Protein AF-A0AAW1LSF3-F1 (afdb_monomer_lite)

pLDDT: mean 71.37, std 15.5, range [32.81, 89.06]

Foldseek 3Di:
DDDDDDDDDDDPPDPDPPPDDDDDPVNQVVLLVCLLPDAADPPHDLVNVLVVSVVSLVPYPCDPCSFVSLQVSSLVRDPDPVLSVVQVPDPPDTNVNSSVSVVVVVVVVVVVVVVVVVVVVVVVVVVVVVVVVVD

Structure (mmCIF, N/CA/C/O backbone):
data_AF-A0AAW1LSF3-F1
#
_entry.id   AF-A0AAW1LSF3-F1
#
loop_
_atom_site.group_PDB
_atom_site.id
_atom_site.type_symbol
_atom_site.label_atom_id
_atom_site.label_alt_id
_atom_site.label_comp_id
_atom_site.label_asym_id
_atom_site.label_entity_id
_atom_site.label_seq_id
_atom_site.pdbx_PDB_ins_code
_atom_site.Cartn_x
_atom_site.Cartn_y
_atom_site.Cartn_z
_atom_site.occupancy
_atom_site.B_iso_or_equiv
_atom_site.auth_seq_id
_atom_site.auth_comp_id
_atom_site.auth_asym_id
_atom_site.auth_atom_id
_atom_site.pdbx_PDB_model_num
ATOM 1 N N . MET A 1 1 ? 34.603 -40.383 -26.466 1.00 41.34 1 MET A N 1
ATOM 2 C CA . MET A 1 1 ? 35.200 -39.495 -25.441 1.00 41.34 1 MET A CA 1
ATOM 3 C C . MET A 1 1 ? 36.292 -38.674 -26.108 1.00 41.34 1 MET A C 1
ATOM 5 O O . MET A 1 1 ? 36.921 -39.205 -27.012 1.00 41.34 1 MET A O 1
ATOM 9 N N . ALA A 1 2 ? 36.477 -37.436 -25.636 1.00 35.25 2 ALA A N 1
ATOM 10 C CA . ALA A 1 2 ? 37.359 -36.364 -26.126 1.00 35.25 2 ALA A CA 1
ATOM 11 C C . ALA A 1 2 ? 36.753 -35.443 -27.210 1.00 35.25 2 ALA A C 1
ATOM 13 O O . ALA A 1 2 ? 36.966 -35.625 -28.402 1.00 35.25 2 ALA A O 1
ATOM 14 N N . CYS A 1 3 ? 36.008 -34.425 -26.752 1.00 32.81 3 CYS A N 1
ATOM 15 C CA . CYS A 1 3 ? 35.870 -33.160 -27.475 1.00 32.81 3 CYS A CA 1
ATOM 16 C C . CYS A 1 3 ? 37.171 -32.368 -27.322 1.00 32.81 3 CYS A C 1
ATOM 18 O O . CYS A 1 3 ? 37.692 -32.227 -26.212 1.00 32.81 3 CYS A O 1
ATOM 20 N N . ASP A 1 4 ? 37.660 -31.873 -28.450 1.00 33.97 4 ASP A N 1
ATOM 21 C CA . ASP A 1 4 ? 38.884 -31.102 -28.584 1.00 33.97 4 ASP A CA 1
ATOM 22 C C . ASP A 1 4 ? 38.716 -29.672 -28.040 1.00 33.97 4 ASP A C 1
ATOM 24 O O . ASP A 1 4 ? 37.669 -29.035 -28.197 1.00 33.97 4 ASP A O 1
ATOM 28 N N . ARG A 1 5 ? 39.754 -29.188 -27.355 1.00 42.78 5 ARG A N 1
ATOM 29 C CA . ARG A 1 5 ? 39.814 -27.876 -26.700 1.00 42.78 5 ARG A CA 1
ATOM 30 C C . ARG A 1 5 ? 40.321 -26.845 -27.704 1.00 42.78 5 ARG A C 1
ATOM 32 O O . ARG A 1 5 ? 41.521 -26.648 -27.844 1.00 42.78 5 ARG A O 1
ATOM 39 N N . GLY A 1 6 ? 39.390 -26.168 -28.371 1.00 37.03 6 GLY A N 1
ATOM 40 C CA . GLY A 1 6 ? 39.669 -24.978 -29.171 1.00 37.03 6 GLY A CA 1
ATOM 41 C C . GLY A 1 6 ? 39.574 -23.711 -28.328 1.00 37.03 6 GLY A C 1
ATOM 42 O O . GLY A 1 6 ? 38.480 -23.198 -28.095 1.00 37.03 6 GLY A O 1
ATOM 43 N N . ASP A 1 7 ? 40.729 -23.226 -27.887 1.00 44.34 7 ASP A N 1
ATOM 44 C CA . ASP A 1 7 ? 40.940 -21.907 -27.301 1.00 44.34 7 ASP A CA 1
ATOM 45 C C . ASP A 1 7 ? 40.420 -20.811 -28.252 1.00 44.34 7 ASP A C 1
ATOM 47 O O . ASP A 1 7 ? 40.843 -20.713 -29.406 1.00 44.34 7 ASP A O 1
ATOM 51 N N . ARG A 1 8 ? 39.462 -20.000 -27.793 1.00 41.12 8 ARG A N 1
ATOM 52 C CA . ARG A 1 8 ? 39.058 -18.759 -28.471 1.00 41.12 8 ARG A CA 1
ATOM 53 C C . ARG A 1 8 ? 38.948 -17.639 -27.458 1.00 41.12 8 ARG A C 1
ATOM 55 O O . ARG A 1 8 ? 37.875 -17.103 -27.181 1.00 41.12 8 ARG A O 1
ATOM 62 N N . GLY A 1 9 ? 40.113 -17.281 -26.936 1.00 37.09 9 GLY A N 1
ATOM 63 C CA . GLY A 1 9 ? 40.370 -15.932 -26.481 1.00 37.09 9 GLY A CA 1
ATOM 64 C C . GLY A 1 9 ? 39.956 -14.889 -27.530 1.00 37.09 9 GLY A C 1
ATOM 65 O O . GLY A 1 9 ? 40.281 -14.984 -28.710 1.00 37.09 9 GLY A O 1
ATOM 66 N N . LEU A 1 10 ? 39.253 -13.881 -27.017 1.00 42.91 10 LEU A N 1
ATOM 67 C CA . LEU A 1 10 ? 39.303 -12.476 -27.409 1.00 42.91 10 LEU A CA 1
ATOM 68 C C . LEU A 1 10 ? 38.840 -12.083 -28.825 1.00 42.91 10 LEU A C 1
ATOM 70 O O . LEU A 1 10 ? 39.620 -11.984 -29.764 1.00 42.91 10 LEU A O 1
ATOM 74 N N . VAL A 1 11 ? 37.595 -11.608 -28.901 1.00 40.62 11 VAL A N 1
ATOM 75 C CA . VAL A 1 11 ? 37.300 -10.347 -29.601 1.00 40.62 11 VAL A CA 1
ATOM 76 C C . VAL A 1 11 ? 36.113 -9.665 -28.921 1.00 40.62 11 VAL A C 1
ATOM 78 O O . VAL A 1 11 ? 34.994 -9.662 -29.426 1.00 40.62 11 VAL A O 1
ATOM 81 N N . ILE A 1 12 ? 36.369 -9.011 -27.782 1.00 42.28 12 ILE A N 1
ATOM 82 C CA . ILE A 1 12 ? 35.605 -7.802 -27.446 1.00 42.28 12 ILE A CA 1
ATOM 83 C C . ILE A 1 12 ? 36.083 -6.741 -28.443 1.00 42.28 12 ILE A C 1
ATOM 85 O O . ILE A 1 12 ? 36.959 -5.923 -28.173 1.00 42.28 12 ILE A O 1
ATOM 89 N N . ARG A 1 13 ? 35.579 -6.849 -29.676 1.00 37.00 13 ARG A N 1
ATOM 90 C CA . ARG A 1 13 ? 35.724 -5.826 -30.702 1.00 37.00 13 ARG A CA 1
ATOM 91 C C . ARG A 1 13 ? 34.917 -4.634 -30.226 1.00 37.00 13 ARG A C 1
ATOM 93 O O . ARG A 1 13 ? 33.697 -4.648 -30.322 1.00 37.00 13 ARG A O 1
ATOM 100 N N . SER A 1 14 ? 35.626 -3.638 -29.700 1.00 40.88 14 SER A N 1
ATOM 101 C CA . SER A 1 14 ? 35.237 -2.231 -29.785 1.00 40.88 14 SER A CA 1
ATOM 102 C C . SER A 1 14 ? 33.750 -1.970 -29.526 1.00 40.88 14 SER A C 1
ATOM 104 O O . SER A 1 14 ? 33.075 -1.355 -30.351 1.00 40.88 14 SER A O 1
ATOM 106 N N . MET A 1 15 ? 33.240 -2.407 -28.374 1.00 34.34 15 MET A N 1
ATOM 107 C CA . MET A 1 15 ? 32.092 -1.725 -27.791 1.00 34.34 15 MET A CA 1
ATOM 108 C C . MET A 1 15 ? 32.665 -0.386 -27.341 1.00 34.34 15 MET A C 1
ATOM 110 O O . MET A 1 15 ? 33.408 -0.321 -26.360 1.00 34.34 15 MET A O 1
ATOM 114 N N . GLN A 1 16 ? 32.465 0.658 -28.143 1.00 44.75 16 GLN A N 1
ATOM 115 C CA . GLN A 1 16 ? 32.856 1.994 -27.723 1.00 44.75 16 GLN A CA 1
ATOM 116 C C . GLN A 1 16 ? 32.257 2.235 -26.332 1.00 44.75 16 GLN A C 1
ATOM 118 O O . GLN A 1 16 ? 31.101 1.854 -26.120 1.00 44.75 16 GLN A O 1
ATOM 123 N N . PRO A 1 17 ? 33.013 2.810 -25.378 1.00 45.38 17 PRO A N 1
ATOM 124 C CA . PRO A 1 17 ? 32.419 3.207 -24.115 1.00 45.38 17 PRO A CA 1
ATOM 125 C C . PRO A 1 17 ? 31.232 4.098 -24.462 1.00 45.38 17 PRO A C 1
ATOM 127 O O . PRO A 1 17 ? 31.395 5.095 -25.170 1.00 45.38 17 PRO A O 1
ATOM 130 N N . PHE A 1 18 ? 30.038 3.675 -24.046 1.00 43.94 18 PHE A N 1
ATOM 131 C CA . PHE A 1 18 ? 28.825 4.451 -24.224 1.00 43.94 18 PHE A CA 1
ATOM 132 C C . PHE A 1 18 ? 29.050 5.743 -23.446 1.00 43.94 18 PHE A C 1
ATOM 134 O O . PHE A 1 18 ? 28.969 5.776 -22.220 1.00 43.94 18 PHE A O 1
ATOM 141 N N . LYS A 1 19 ? 29.468 6.795 -24.152 1.00 52.56 19 LYS A N 1
ATOM 142 C CA . LYS A 1 19 ? 29.543 8.131 -23.587 1.00 52.56 19 LYS A CA 1
ATOM 143 C C . LYS A 1 19 ? 28.108 8.603 -23.428 1.00 52.56 19 LYS A C 1
ATOM 145 O O . LYS A 1 19 ? 27.567 9.242 -24.320 1.00 52.56 19 LYS A O 1
ATOM 150 N N . SER A 1 20 ? 27.507 8.280 -22.296 1.00 45.31 20 SER A N 1
ATOM 151 C CA . SER A 1 20 ? 26.404 9.059 -21.763 1.00 45.31 20 SER A CA 1
ATOM 152 C C . SER A 1 20 ? 26.906 9.728 -20.499 1.00 45.31 20 SER A C 1
ATOM 154 O O . SER A 1 20 ? 26.959 9.122 -19.431 1.00 45.31 20 SER A O 1
ATOM 156 N N . SER A 1 21 ? 27.292 10.993 -20.635 1.00 52.66 21 SER A N 1
ATOM 157 C CA . SER A 1 21 ? 26.990 11.948 -19.579 1.00 52.66 21 SER A CA 1
ATOM 158 C C . SER A 1 21 ? 25.520 11.750 -19.187 1.00 52.66 21 SER A C 1
ATOM 160 O O . SER A 1 21 ? 24.672 11.686 -20.075 1.00 52.66 21 SER A O 1
ATOM 162 N N . ASP A 1 22 ? 25.270 11.581 -17.887 1.00 52.88 22 ASP A N 1
ATOM 163 C CA . ASP A 1 22 ? 24.012 11.875 -17.173 1.00 52.88 22 ASP A CA 1
ATOM 164 C C . ASP A 1 22 ? 23.341 10.743 -16.378 1.00 52.88 22 ASP A C 1
ATOM 166 O O . ASP A 1 22 ? 22.391 11.036 -15.656 1.00 52.88 22 ASP A O 1
ATOM 170 N N . ILE A 1 23 ? 23.828 9.494 -16.365 1.00 52.75 23 ILE A N 1
ATOM 171 C CA . ILE A 1 23 ? 23.342 8.501 -15.380 1.00 52.75 23 ILE A CA 1
ATOM 172 C C . ILE A 1 23 ? 24.486 7.609 -14.903 1.00 52.75 23 ILE A C 1
ATOM 174 O O . ILE A 1 23 ? 24.849 6.635 -15.563 1.00 52.75 23 ILE A O 1
ATOM 178 N N . ASP A 1 24 ? 25.025 7.907 -13.721 1.00 54.41 24 ASP A N 1
ATOM 179 C CA . ASP A 1 24 ? 25.888 6.967 -13.010 1.00 54.41 24 ASP A CA 1
ATOM 180 C C . ASP A 1 24 ? 25.085 5.698 -12.692 1.00 54.41 24 ASP A C 1
ATOM 182 O O . ASP A 1 24 ? 24.048 5.746 -12.025 1.00 54.41 24 ASP A O 1
ATOM 186 N N . ILE A 1 25 ? 25.564 4.540 -13.153 1.00 56.00 25 ILE A N 1
ATOM 187 C CA . ILE A 1 25 ? 24.956 3.226 -12.867 1.00 56.00 25 ILE A CA 1
ATOM 188 C C . ILE A 1 25 ? 24.840 3.005 -11.346 1.00 56.00 25 ILE A C 1
ATOM 190 O O . ILE A 1 25 ? 23.859 2.426 -10.873 1.00 56.00 25 ILE A O 1
ATOM 194 N N . GLU A 1 26 ? 25.794 3.542 -10.579 1.00 54.62 26 GLU A N 1
ATOM 195 C CA . GLU A 1 26 ? 25.776 3.568 -9.114 1.00 54.62 26 GLU A CA 1
ATOM 196 C C . GLU A 1 26 ? 24.542 4.315 -8.572 1.00 54.62 26 GLU A C 1
ATOM 198 O O . GLU A 1 26 ? 23.863 3.825 -7.671 1.00 54.62 26 GLU A O 1
ATOM 203 N N . THR A 1 27 ? 24.160 5.431 -9.200 1.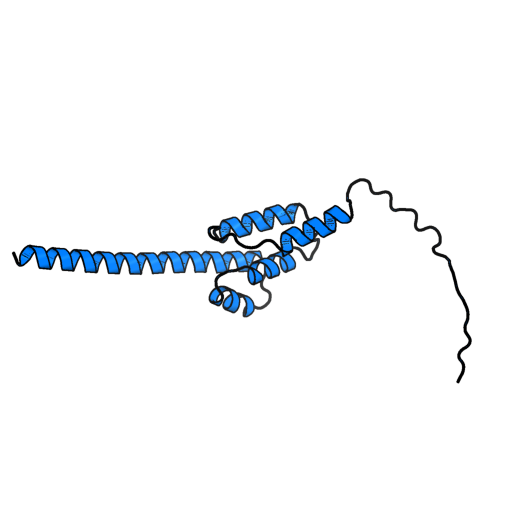00 61.00 27 THR A N 1
ATOM 204 C CA . THR A 1 27 ? 22.954 6.200 -8.859 1.00 61.00 27 THR A CA 1
ATOM 205 C C . THR A 1 27 ? 21.670 5.451 -9.227 1.00 61.00 27 THR A C 1
ATOM 207 O O . THR A 1 27 ? 20.701 5.492 -8.468 1.00 61.00 27 THR A O 1
ATOM 210 N N . TYR A 1 28 ? 21.636 4.731 -10.354 1.00 63.12 28 TYR A N 1
ATOM 211 C CA . TYR A 1 28 ? 20.443 3.988 -10.783 1.00 63.12 28 TYR A CA 1
ATOM 212 C C . TYR A 1 28 ? 20.102 2.826 -9.839 1.00 63.12 28 TYR A C 1
ATOM 214 O O . TYR A 1 28 ? 18.976 2.743 -9.340 1.00 63.12 28 TYR A O 1
ATOM 222 N N . VAL A 1 29 ? 21.084 1.966 -9.540 1.00 67.12 29 VAL A N 1
ATOM 223 C CA . VAL A 1 29 ? 20.906 0.834 -8.613 1.00 67.12 29 VAL A CA 1
ATOM 224 C C . VAL A 1 29 ? 20.546 1.341 -7.217 1.00 67.12 29 VAL A C 1
ATOM 226 O O . VAL A 1 29 ? 19.622 0.824 -6.587 1.00 67.12 29 VAL A O 1
ATOM 229 N N . PHE A 1 30 ? 21.208 2.403 -6.756 1.00 69.75 30 PHE A N 1
ATOM 230 C CA . PHE A 1 30 ? 20.940 3.018 -5.460 1.00 69.75 30 PHE A CA 1
ATOM 231 C C . PHE A 1 30 ? 19.518 3.593 -5.347 1.00 69.75 30 PHE A C 1
ATOM 233 O O . PHE A 1 30 ? 18.856 3.434 -4.318 1.00 69.75 30 PHE A O 1
ATOM 240 N N . ARG A 1 31 ? 19.008 4.230 -6.407 1.00 67.06 31 ARG A N 1
ATOM 241 C CA . ARG A 1 31 ? 17.646 4.789 -6.458 1.00 67.06 31 ARG A CA 1
ATOM 242 C C . ARG A 1 31 ? 16.561 3.704 -6.457 1.00 67.06 31 ARG A C 1
ATOM 244 O O . ARG A 1 31 ? 15.593 3.806 -5.697 1.00 67.06 31 ARG A O 1
ATOM 251 N N . MET A 1 32 ? 16.758 2.638 -7.234 1.00 68.75 32 MET A N 1
ATOM 252 C CA . MET A 1 32 ? 15.894 1.450 -7.220 1.00 68.75 32 MET A CA 1
ATOM 253 C C . MET A 1 32 ? 15.872 0.800 -5.834 1.00 68.75 32 MET A C 1
ATOM 255 O O . MET A 1 32 ? 14.801 0.589 -5.264 1.00 68.75 32 MET A O 1
ATOM 259 N N . TYR A 1 33 ? 17.051 0.578 -5.247 1.00 66.75 33 TYR A N 1
ATOM 260 C CA . TYR A 1 33 ? 17.182 0.026 -3.902 1.00 66.75 33 TYR A CA 1
ATOM 261 C C . TYR A 1 33 ? 16.434 0.876 -2.868 1.00 66.75 33 TYR A C 1
ATOM 263 O O . TYR A 1 33 ? 15.602 0.335 -2.147 1.00 66.75 33 TYR A O 1
ATOM 271 N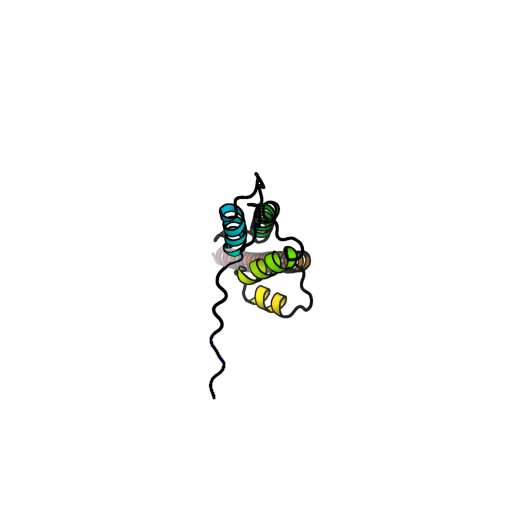 N . ARG A 1 34 ? 16.625 2.208 -2.848 1.00 70.31 34 ARG A N 1
ATOM 272 C CA . ARG A 1 34 ? 15.934 3.121 -1.908 1.00 70.31 34 ARG A CA 1
ATOM 273 C C . ARG A 1 34 ? 14.415 3.016 -1.946 1.00 70.31 34 ARG A C 1
ATOM 275 O O . ARG A 1 34 ? 13.782 3.186 -0.910 1.00 70.31 34 ARG A O 1
ATOM 282 N N . THR A 1 35 ? 13.833 2.784 -3.117 1.00 66.12 35 THR A N 1
ATOM 283 C CA . THR A 1 35 ? 12.377 2.640 -3.245 1.00 66.12 35 THR A CA 1
ATOM 284 C C . THR A 1 35 ? 11.915 1.286 -2.706 1.00 66.12 35 THR A C 1
ATOM 286 O O . THR A 1 35 ? 10.885 1.218 -2.046 1.00 66.12 35 THR A O 1
ATOM 289 N N . VAL A 1 36 ? 12.701 0.229 -2.947 1.00 69.69 36 VAL A N 1
ATOM 290 C CA . VAL A 1 36 ? 12.398 -1.147 -2.518 1.00 69.69 36 VAL A CA 1
ATOM 291 C C . VAL A 1 36 ? 12.587 -1.353 -1.013 1.00 69.69 36 VAL A C 1
ATOM 293 O O . VAL A 1 36 ? 11.896 -2.162 -0.397 1.00 69.69 36 VAL A O 1
ATOM 296 N N . VAL A 1 37 ? 13.527 -0.631 -0.398 1.00 69.94 37 VAL A N 1
ATOM 297 C CA . VAL A 1 37 ? 13.795 -0.738 1.044 1.00 69.94 37 VAL A CA 1
ATOM 298 C C . VAL A 1 37 ? 13.057 0.287 1.895 1.00 69.94 37 VAL A C 1
ATOM 300 O O . VAL A 1 37 ? 13.207 0.265 3.115 1.00 69.94 37 VAL A O 1
ATOM 303 N N . ARG A 1 38 ? 12.280 1.198 1.295 1.00 71.50 38 ARG A N 1
ATOM 304 C CA . ARG A 1 38 ? 11.509 2.162 2.082 1.00 71.50 38 ARG A CA 1
ATOM 305 C C . ARG A 1 38 ? 10.452 1.417 2.895 1.00 71.50 38 ARG A C 1
ATOM 307 O O . ARG A 1 38 ? 9.588 0.760 2.326 1.00 71.50 38 ARG A O 1
ATOM 314 N N . LEU A 1 39 ? 10.508 1.584 4.210 1.00 72.44 39 LEU A N 1
ATOM 315 C CA . LEU A 1 39 ? 9.498 1.103 5.147 1.00 72.44 39 LEU A CA 1
ATOM 316 C C . LEU A 1 39 ? 8.540 2.243 5.519 1.00 72.44 39 LEU A C 1
ATOM 318 O O . LEU A 1 39 ? 8.896 3.416 5.382 1.00 72.44 39 LEU A O 1
ATOM 322 N N . GLN A 1 40 ? 7.331 1.896 5.958 1.00 69.50 40 GLN A N 1
ATOM 323 C CA . GLN A 1 40 ? 6.396 2.844 6.553 1.00 69.50 40 GLN A CA 1
ATOM 324 C C . GLN A 1 40 ? 6.932 3.230 7.935 1.00 69.50 40 GLN A C 1
ATOM 326 O O . GLN A 1 40 ? 7.263 2.362 8.744 1.00 69.50 40 GLN A O 1
ATOM 331 N N . GLU A 1 41 ? 7.061 4.528 8.199 1.00 72.25 41 GLU A N 1
ATOM 332 C CA . GLU A 1 41 ? 7.496 5.000 9.517 1.00 72.25 41 GLU A CA 1
ATOM 333 C C . GLU A 1 41 ? 6.391 4.777 10.566 1.00 72.25 41 GLU A C 1
ATOM 335 O O . GLU A 1 41 ? 5.203 4.846 10.258 1.00 72.25 41 GLU A O 1
ATOM 340 N N . LEU A 1 42 ? 6.776 4.616 11.837 1.00 59.41 42 LEU A N 1
ATOM 341 C CA . LEU A 1 42 ? 5.914 4.251 12.986 1.00 59.41 42 LEU A CA 1
ATOM 342 C C . LEU A 1 42 ? 4.705 5.184 13.242 1.00 59.41 42 LEU A C 1
ATOM 344 O O . LEU A 1 42 ? 3.867 4.913 14.098 1.00 59.41 42 LEU A O 1
ATOM 348 N N . ARG A 1 43 ? 4.636 6.332 12.560 1.00 68.12 43 ARG A N 1
ATOM 349 C CA . ARG A 1 43 ? 3.537 7.314 12.626 1.00 68.12 43 ARG A CA 1
ATOM 350 C C . ARG A 1 43 ? 3.118 7.844 11.254 1.00 68.12 43 ARG A C 1
ATOM 352 O O . ARG A 1 43 ? 2.357 8.807 11.178 1.00 68.12 43 ARG A O 1
ATOM 359 N N . GLU A 1 44 ? 3.654 7.282 10.179 1.00 75.75 44 GLU A N 1
ATOM 360 C CA . GLU A 1 44 ? 3.321 7.703 8.825 1.00 75.75 44 GLU A CA 1
ATOM 361 C C . GLU A 1 44 ? 1.970 7.106 8.444 1.00 75.75 44 GLU A C 1
ATOM 363 O O . GLU A 1 44 ? 1.742 5.904 8.553 1.00 75.75 44 GLU A O 1
ATOM 368 N N . THR A 1 45 ? 1.049 7.958 8.003 1.00 78.69 45 THR A N 1
ATOM 369 C CA . THR A 1 45 ? -0.236 7.481 7.479 1.00 78.69 45 THR A CA 1
ATOM 370 C C . THR A 1 45 ? -0.026 6.797 6.132 1.00 78.69 45 THR A C 1
ATOM 372 O O . THR A 1 45 ? 0.896 7.145 5.388 1.00 78.69 45 THR A O 1
ATOM 375 N N . VAL A 1 46 ? -0.925 5.885 5.752 1.00 81.81 46 VAL A N 1
ATOM 376 C CA . VAL A 1 46 ? -0.838 5.197 4.451 1.00 81.81 46 VAL A CA 1
ATOM 377 C C . VAL A 1 46 ? -0.773 6.209 3.297 1.00 81.81 46 VAL A C 1
ATOM 379 O O . VAL A 1 46 ? -0.012 6.038 2.346 1.00 81.81 46 VAL A O 1
ATOM 382 N N . ALA A 1 47 ? -1.517 7.315 3.396 1.00 81.88 47 ALA A N 1
ATOM 383 C CA . ALA A 1 47 ? -1.499 8.386 2.403 1.00 81.88 47 ALA A CA 1
ATOM 384 C C . ALA A 1 47 ? -0.121 9.064 2.271 1.00 81.88 47 ALA A C 1
ATOM 386 O O . ALA A 1 47 ? 0.340 9.313 1.155 1.00 81.88 47 ALA A O 1
ATOM 387 N N . GLN A 1 48 ? 0.556 9.342 3.390 1.00 81.25 48 GLN A N 1
ATOM 388 C CA . GLN A 1 48 ? 1.902 9.926 3.391 1.00 81.25 48 GLN A CA 1
ATOM 389 C C . GLN A 1 48 ? 2.929 8.962 2.793 1.00 81.25 48 GLN A C 1
ATOM 391 O O . GLN A 1 48 ? 3.723 9.369 1.941 1.00 81.25 48 GLN A O 1
ATOM 396 N N . PHE A 1 49 ? 2.830 7.679 3.141 1.00 82.50 49 PHE A N 1
ATOM 397 C CA . PHE A 1 49 ? 3.677 6.632 2.584 1.00 82.50 49 PHE A CA 1
ATOM 398 C C . PHE A 1 49 ? 3.523 6.521 1.058 1.00 82.50 49 PHE A C 1
ATOM 400 O O . PHE A 1 49 ? 4.519 6.520 0.332 1.00 82.50 49 PHE A O 1
ATOM 407 N N . ILE A 1 50 ? 2.285 6.543 0.543 1.00 84.50 50 ILE A N 1
ATOM 408 C CA . ILE A 1 50 ? 1.999 6.534 -0.904 1.00 84.50 50 ILE A CA 1
ATOM 409 C C . ILE A 1 50 ? 2.635 7.741 -1.605 1.00 84.50 50 ILE A C 1
ATOM 411 O O . ILE A 1 50 ? 3.218 7.598 -2.683 1.00 84.50 50 ILE A O 1
ATOM 415 N N . ILE A 1 51 ? 2.525 8.938 -1.020 1.00 84.81 51 ILE A N 1
ATOM 416 C CA . ILE A 1 51 ? 3.128 10.155 -1.581 1.00 84.81 51 ILE A CA 1
ATOM 417 C C . ILE A 1 51 ? 4.653 10.017 -1.621 1.00 84.81 51 ILE A C 1
ATOM 419 O O . ILE A 1 51 ? 5.262 10.312 -2.650 1.00 84.81 51 ILE A O 1
ATOM 423 N N . GLY A 1 52 ? 5.262 9.528 -0.541 1.00 81.75 52 GLY A N 1
ATOM 424 C CA . GLY A 1 52 ? 6.701 9.309 -0.453 1.00 81.75 52 GLY A CA 1
ATOM 425 C C . GLY A 1 52 ? 7.221 8.280 -1.460 1.00 81.75 52 GLY A C 1
ATOM 426 O O . GLY A 1 52 ? 8.230 8.528 -2.120 1.00 81.75 52 GLY A O 1
ATOM 427 N N . LEU A 1 53 ? 6.506 7.167 -1.642 1.00 82.50 53 LEU A N 1
ATOM 428 C CA . LEU A 1 53 ? 6.784 6.163 -2.677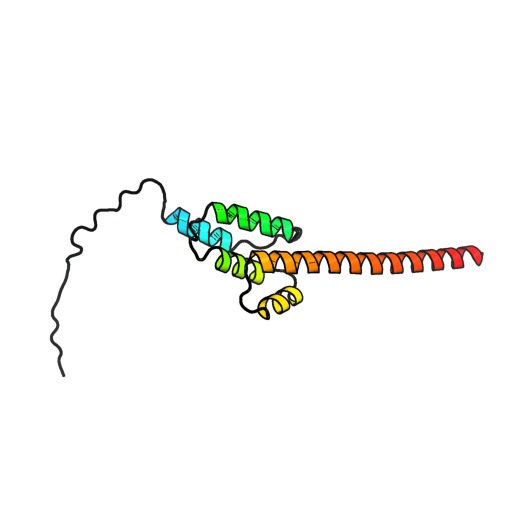 1.00 82.50 53 LEU A CA 1
ATOM 429 C C . LEU A 1 53 ? 6.736 6.772 -4.080 1.00 82.50 53 LEU A C 1
ATOM 431 O O . LEU A 1 53 ? 7.685 6.626 -4.848 1.00 82.50 53 LEU A O 1
ATOM 435 N N . LYS A 1 54 ? 5.670 7.521 -4.395 1.00 82.25 54 LYS A N 1
ATOM 436 C CA . LYS A 1 54 ? 5.518 8.197 -5.694 1.00 82.25 54 LYS A CA 1
ATOM 437 C C . LYS A 1 54 ? 6.597 9.249 -5.938 1.00 82.25 54 LYS A C 1
ATOM 439 O O . LYS A 1 54 ? 6.990 9.468 -7.077 1.00 82.25 54 LYS A O 1
ATOM 444 N N . GLN A 1 55 ? 7.061 9.943 -4.901 1.00 81.88 55 GLN A N 1
ATOM 445 C CA . GLN A 1 55 ? 8.145 10.918 -5.032 1.00 81.88 55 GLN A CA 1
ATOM 446 C C . GLN A 1 55 ? 9.475 10.235 -5.346 1.00 81.88 55 GLN A C 1
ATOM 448 O O . GLN A 1 55 ? 10.147 10.644 -6.286 1.00 81.88 55 GLN A O 1
ATOM 453 N N . LEU A 1 56 ? 9.814 9.162 -4.628 1.00 76.00 56 LEU A N 1
ATOM 454 C CA . LEU A 1 56 ? 11.033 8.388 -4.884 1.00 76.00 56 LEU A CA 1
ATOM 455 C C . LEU A 1 56 ? 11.012 7.710 -6.257 1.00 76.00 56 LEU A C 1
ATOM 457 O O . LEU A 1 56 ? 12.053 7.558 -6.895 1.00 76.00 56 LEU A O 1
ATOM 461 N N . SER A 1 57 ? 9.827 7.340 -6.740 1.00 75.56 57 SER A N 1
ATOM 462 C CA . SER A 1 57 ? 9.691 6.672 -8.026 1.00 75.56 57 SER A CA 1
ATOM 463 C C . SER A 1 57 ? 9.795 7.602 -9.234 1.00 75.56 57 SER A C 1
ATOM 465 O O . SER A 1 57 ? 10.174 7.131 -10.302 1.00 75.56 57 SER A O 1
ATOM 467 N N . LYS A 1 58 ? 9.507 8.906 -9.092 1.00 74.38 58 LYS A N 1
ATOM 468 C CA . LYS A 1 58 ? 9.679 9.911 -10.171 1.00 74.38 58 LYS A CA 1
ATOM 469 C C . LYS A 1 58 ? 11.111 9.981 -10.684 1.00 74.38 58 LYS A C 1
ATOM 471 O O . LYS A 1 58 ? 11.354 10.274 -11.847 1.00 74.38 58 LYS A O 1
ATOM 476 N N . ASP A 1 59 ? 12.036 9.718 -9.780 1.00 68.12 59 ASP A N 1
ATOM 477 C CA . ASP A 1 59 ? 13.469 9.781 -9.983 1.00 68.12 59 ASP A CA 1
ATOM 478 C C . ASP A 1 59 ? 14.053 8.472 -10.552 1.00 68.12 59 ASP A C 1
ATOM 480 O O . ASP A 1 59 ? 15.224 8.396 -10.924 1.00 68.12 59 ASP A O 1
ATOM 484 N N . CYS A 1 60 ? 13.260 7.412 -10.644 1.00 67.94 60 CYS A N 1
ATOM 485 C CA . CYS A 1 60 ? 13.737 6.104 -11.061 1.00 67.94 60 CYS A CA 1
ATOM 486 C C . CYS A 1 60 ? 13.227 5.761 -12.467 1.00 67.94 60 CYS A C 1
ATOM 488 O O . CYS A 1 60 ? 12.029 5.840 -12.740 1.00 67.94 60 CYS A O 1
ATOM 490 N N . GLN A 1 61 ? 14.110 5.299 -13.357 1.00 68.06 61 GLN A N 1
ATOM 491 C CA . GLN A 1 61 ? 13.700 4.753 -14.657 1.00 68.06 61 GLN A CA 1
ATOM 492 C C . GLN A 1 61 ? 13.197 3.313 -14.495 1.00 68.06 61 GLN A C 1
ATOM 494 O O . GLN A 1 61 ? 13.898 2.350 -14.797 1.00 68.06 61 GLN A O 1
ATOM 499 N N . TYR A 1 62 ? 11.977 3.173 -13.983 1.00 66.94 62 TYR A N 1
ATOM 500 C CA . TYR A 1 62 ? 11.291 1.884 -13.848 1.00 66.94 62 TYR A CA 1
ATOM 501 C C . TYR A 1 62 ? 10.683 1.368 -15.160 1.00 66.94 62 TYR A C 1
ATOM 503 O O . TYR A 1 62 ? 10.371 0.182 -15.282 1.00 66.94 62 TYR A O 1
ATOM 511 N N . GLY A 1 63 ? 10.476 2.258 -16.135 1.00 75.44 63 GLY A N 1
ATOM 512 C CA . GLY A 1 63 ? 9.817 1.918 -17.393 1.00 75.44 63 GLY A CA 1
ATOM 513 C C . GLY A 1 63 ? 8.433 1.307 -17.158 1.00 75.44 63 GLY A C 1
ATOM 514 O O . GLY A 1 63 ? 7.603 1.873 -16.448 1.00 75.44 63 GLY A O 1
ATOM 515 N N . THR A 1 64 ? 8.191 0.139 -17.747 1.00 76.06 64 THR A N 1
ATOM 516 C CA . THR A 1 64 ? 6.903 -0.572 -17.700 1.00 76.06 64 THR A CA 1
ATOM 517 C C . THR A 1 64 ? 6.614 -1.262 -16.367 1.00 76.06 64 THR A C 1
ATOM 519 O O . THR A 1 64 ? 5.455 -1.537 -16.080 1.00 76.06 64 THR A O 1
ATOM 522 N N . PHE A 1 65 ? 7.633 -1.517 -15.540 1.00 77.44 65 PHE A N 1
ATOM 523 C CA . PHE A 1 65 ? 7.508 -2.276 -14.284 1.00 77.44 65 PHE A CA 1
ATOM 524 C C . PHE A 1 65 ? 7.293 -1.390 -13.052 1.00 77.44 65 PHE A C 1
ATOM 526 O O . PHE A 1 65 ? 7.316 -1.874 -11.919 1.00 77.44 65 PHE A O 1
ATOM 533 N N . LEU A 1 66 ? 7.100 -0.084 -13.260 1.00 81.69 66 LEU A N 1
ATOM 534 C CA . LEU A 1 66 ? 6.890 0.884 -12.185 1.00 81.69 66 LEU A CA 1
ATOM 535 C C . LEU A 1 66 ? 5.698 0.503 -11.307 1.00 81.69 66 LEU A C 1
ATOM 537 O O . LEU A 1 66 ? 5.811 0.493 -10.085 1.00 81.69 66 LEU A O 1
ATOM 541 N N . ASP A 1 67 ? 4.566 0.197 -11.939 1.00 83.12 67 ASP A N 1
ATOM 542 C CA . ASP A 1 67 ? 3.321 -0.087 -11.226 1.00 83.12 67 ASP A CA 1
ATOM 543 C C . ASP A 1 67 ? 3.430 -1.383 -10.414 1.00 83.12 67 ASP A C 1
ATOM 545 O O . ASP A 1 67 ? 3.064 -1.401 -9.241 1.00 83.12 67 ASP A O 1
ATOM 549 N N . ASP A 1 68 ? 4.023 -2.426 -11.001 1.00 83.12 68 ASP A N 1
ATOM 550 C CA . ASP A 1 68 ? 4.246 -3.708 -10.329 1.00 83.12 68 ASP A CA 1
ATOM 551 C C . ASP A 1 68 ? 5.212 -3.555 -9.148 1.00 83.12 68 ASP A C 1
ATOM 553 O O . ASP A 1 68 ? 4.925 -4.011 -8.045 1.00 83.12 68 ASP A O 1
ATOM 557 N N . THR A 1 69 ? 6.311 -2.817 -9.331 1.00 82.88 69 THR A N 1
ATOM 558 C CA . THR A 1 69 ? 7.291 -2.604 -8.257 1.00 82.88 69 THR A CA 1
ATOM 559 C C . THR A 1 69 ? 6.705 -1.782 -7.111 1.00 82.88 69 THR A C 1
ATOM 561 O O . THR A 1 69 ? 6.941 -2.082 -5.940 1.00 82.88 69 THR A O 1
ATOM 564 N N . LEU A 1 70 ? 5.939 -0.733 -7.420 1.00 85.00 70 LEU A N 1
ATOM 565 C CA . LEU A 1 70 ? 5.276 0.078 -6.401 1.00 85.00 70 LEU A CA 1
ATOM 566 C C . LEU A 1 70 ? 4.213 -0.722 -5.654 1.00 85.00 70 LEU A C 1
ATOM 568 O O . LEU A 1 70 ? 4.136 -0.618 -4.433 1.00 85.00 70 LEU A O 1
ATOM 572 N N . ARG A 1 71 ? 3.431 -1.541 -6.363 1.00 86.94 71 ARG A N 1
ATOM 573 C CA . ARG A 1 71 ? 2.458 -2.449 -5.756 1.00 86.94 71 ARG A CA 1
ATOM 574 C C . ARG A 1 71 ? 3.136 -3.424 -4.806 1.00 86.94 71 ARG A C 1
ATOM 576 O O . ARG A 1 71 ? 2.700 -3.530 -3.667 1.00 86.94 71 ARG A O 1
ATOM 583 N N . ASP A 1 72 ? 4.178 -4.114 -5.250 1.00 84.62 72 ASP A N 1
ATOM 584 C CA . ASP A 1 72 ? 4.801 -5.178 -4.464 1.00 84.62 72 ASP A CA 1
ATOM 585 C C . ASP A 1 72 ? 5.465 -4.614 -3.203 1.00 84.62 72 ASP A C 1
ATOM 587 O O . ASP A 1 72 ? 5.304 -5.165 -2.114 1.00 84.62 72 ASP A O 1
ATOM 591 N N . ASN A 1 73 ? 6.126 -3.457 -3.315 1.00 82.50 73 ASN A N 1
ATOM 592 C CA . ASN A 1 73 ? 6.663 -2.754 -2.149 1.00 82.50 73 ASN A CA 1
ATOM 593 C C . ASN A 1 73 ? 5.561 -2.252 -1.222 1.00 82.50 73 ASN A C 1
ATOM 595 O O . ASN A 1 73 ? 5.674 -2.391 -0.009 1.00 82.50 73 ASN A O 1
ATOM 599 N N . PHE A 1 74 ? 4.480 -1.708 -1.777 1.00 84.81 74 PHE A N 1
ATOM 600 C CA . PHE A 1 74 ? 3.350 -1.257 -0.981 1.00 84.81 74 PHE A CA 1
ATOM 601 C C . PHE A 1 74 ? 2.730 -2.414 -0.195 1.00 84.81 74 PHE A C 1
ATOM 603 O O . PHE A 1 74 ? 2.632 -2.324 1.020 1.00 84.81 74 PHE A O 1
ATOM 610 N N . VAL A 1 75 ? 2.408 -3.534 -0.848 1.00 84.56 75 VAL A N 1
ATOM 611 C CA . VAL A 1 75 ? 1.827 -4.720 -0.196 1.00 84.56 75 VAL A CA 1
ATOM 612 C C . VAL A 1 75 ? 2.778 -5.318 0.844 1.00 84.56 75 VAL A C 1
ATOM 614 O O . VAL A 1 75 ? 2.322 -5.747 1.899 1.00 84.56 75 VAL A O 1
ATOM 617 N N . LYS A 1 76 ? 4.092 -5.334 0.584 1.00 82.06 76 LYS A N 1
ATOM 618 C CA . LYS A 1 76 ? 5.099 -5.857 1.520 1.00 82.06 76 LYS A CA 1
ATOM 619 C C . LYS A 1 76 ? 5.210 -5.035 2.808 1.00 82.06 76 LYS A C 1
ATOM 621 O O . LYS A 1 76 ? 5.520 -5.602 3.849 1.00 82.06 76 LYS A O 1
ATOM 626 N N . VAL A 1 77 ? 5.034 -3.719 2.715 1.00 79.94 77 VAL A N 1
ATOM 627 C CA . VAL A 1 77 ? 5.357 -2.771 3.794 1.00 79.94 77 VAL A CA 1
ATOM 628 C C . VAL A 1 77 ? 4.143 -2.403 4.654 1.00 79.94 77 VAL A C 1
ATOM 630 O O . VAL A 1 77 ? 4.322 -1.840 5.729 1.00 79.94 77 VAL A O 1
ATOM 633 N N . LEU A 1 78 ? 2.923 -2.735 4.219 1.00 81.31 78 LEU A N 1
ATOM 634 C CA . LEU A 1 78 ? 1.718 -2.520 5.023 1.00 81.31 78 LEU A CA 1
ATOM 635 C C . LEU A 1 78 ? 1.827 -3.209 6.389 1.00 81.31 78 LEU A C 1
ATOM 637 O O . LEU A 1 78 ? 2.087 -4.405 6.465 1.00 81.31 78 LEU A O 1
ATOM 641 N N . GLU A 1 79 ? 1.568 -2.443 7.449 1.00 75.88 79 GLU A N 1
ATOM 642 C CA . GLU A 1 79 ? 1.568 -2.936 8.833 1.00 75.88 79 GLU A CA 1
A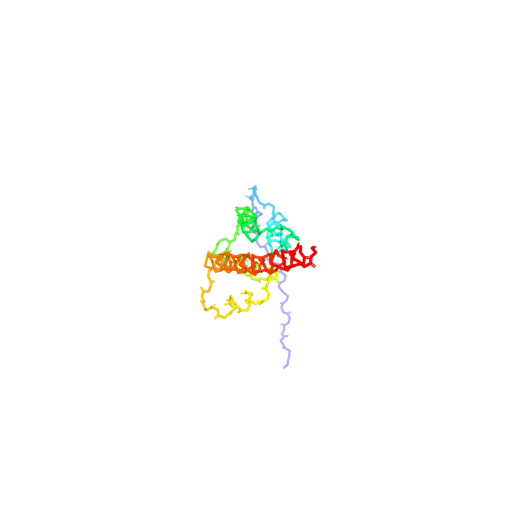TOM 643 C C . GLU A 1 79 ? 0.393 -3.892 9.119 1.00 75.88 79 GLU A C 1
ATOM 645 O O . GLU A 1 79 ? 0.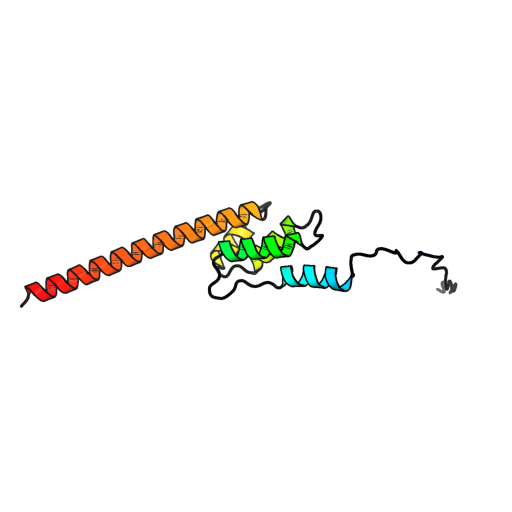509 -4.810 9.926 1.00 75.88 79 GLU A O 1
ATOM 650 N N . ASP A 1 80 ? -0.743 -3.699 8.443 1.00 79.19 80 ASP A N 1
ATOM 651 C CA . ASP A 1 80 ? -1.953 -4.494 8.660 1.00 79.19 80 ASP A CA 1
ATOM 652 C C . ASP A 1 80 ? -1.963 -5.767 7.792 1.00 79.19 80 ASP A C 1
ATOM 654 O O . ASP A 1 80 ? -2.250 -5.739 6.587 1.00 79.19 80 ASP A O 1
ATOM 658 N N . GLU A 1 81 ? -1.703 -6.908 8.434 1.00 81.94 81 GLU A N 1
ATOM 659 C CA . GLU A 1 81 ? -1.713 -8.235 7.808 1.00 81.94 81 GLU A CA 1
ATOM 660 C C . GLU A 1 81 ? -3.082 -8.622 7.217 1.00 81.94 81 GLU A C 1
ATOM 662 O O . GLU A 1 81 ? -3.151 -9.339 6.214 1.00 81.94 81 GLU A O 1
ATOM 667 N N . GLN A 1 82 ? -4.199 -8.140 7.780 1.00 83.38 82 GLN A N 1
ATOM 668 C CA . GLN A 1 82 ? -5.529 -8.434 7.237 1.00 83.38 82 GLN A CA 1
ATOM 669 C C . GLN A 1 82 ? -5.764 -7.698 5.922 1.00 83.38 82 GLN A C 1
ATOM 671 O O . GLN A 1 82 ? -6.352 -8.251 4.985 1.00 83.38 82 GLN A O 1
ATOM 676 N N . ILE A 1 83 ? -5.318 -6.443 5.846 1.00 84.75 83 ILE A N 1
ATOM 677 C CA . ILE A 1 83 ? -5.344 -5.661 4.610 1.00 84.75 83 ILE A CA 1
ATOM 678 C C . ILE A 1 83 ? -4.427 -6.314 3.576 1.00 84.75 83 ILE A C 1
ATOM 680 O O . ILE A 1 83 ? -4.844 -6.508 2.432 1.00 84.75 83 ILE A O 1
ATOM 684 N N . GLN A 1 84 ? -3.221 -6.718 3.979 1.00 87.06 84 GLN A N 1
ATOM 685 C CA . GLN A 1 84 ? -2.273 -7.409 3.109 1.00 87.06 84 GLN A CA 1
ATOM 686 C C . GLN A 1 84 ? -2.884 -8.686 2.514 1.00 87.06 84 GLN A C 1
ATOM 688 O O . GLN A 1 84 ? -2.895 -8.849 1.293 1.00 87.06 84 GLN A O 1
ATOM 693 N N . GLY A 1 85 ? -3.485 -9.545 3.343 1.00 84.75 85 GLY A N 1
ATOM 694 C CA . GLY A 1 85 ? -4.155 -10.764 2.885 1.00 84.75 85 GLY A CA 1
ATOM 695 C C . GLY A 1 85 ? -5.286 -10.487 1.888 1.00 84.75 85 GLY A C 1
ATOM 696 O O . GLY A 1 85 ? -5.396 -11.160 0.865 1.00 84.75 85 GLY A O 1
ATOM 697 N N . LYS A 1 86 ? -6.093 -9.443 2.121 1.00 85.81 86 LYS A N 1
ATOM 698 C CA . LYS A 1 86 ? -7.161 -9.032 1.190 1.00 85.81 86 LYS A CA 1
ATOM 699 C C . LYS A 1 86 ? -6.628 -8.539 -0.152 1.00 85.81 86 LYS A C 1
ATOM 701 O O . LYS A 1 86 ? -7.287 -8.753 -1.168 1.00 85.81 86 LYS A O 1
ATOM 706 N N . LEU A 1 87 ? -5.476 -7.871 -0.163 1.00 86.75 87 LEU A N 1
ATOM 707 C CA . LEU A 1 87 ? -4.829 -7.419 -1.393 1.00 86.75 87 LEU A CA 1
ATOM 708 C C . LEU A 1 87 ? -4.223 -8.592 -2.170 1.00 86.75 87 LEU A C 1
ATOM 710 O O . LEU A 1 87 ? -4.385 -8.646 -3.384 1.00 86.75 87 LEU A O 1
ATOM 714 N N . LEU A 1 88 ? -3.597 -9.552 -1.484 1.00 86.44 88 LEU A N 1
ATOM 715 C CA . LEU A 1 88 ? -2.993 -10.737 -2.108 1.00 86.44 88 LEU A CA 1
ATOM 716 C C . LEU A 1 88 ? -4.019 -11.673 -2.769 1.00 86.44 88 LEU A C 1
ATOM 718 O O . LEU A 1 88 ? -3.674 -12.415 -3.681 1.00 86.44 88 LEU A O 1
ATOM 722 N N . LEU A 1 89 ? -5.283 -11.621 -2.343 1.00 87.50 89 LEU A N 1
ATOM 723 C CA . LEU A 1 89 ? -6.384 -12.386 -2.939 1.00 87.50 89 LEU A CA 1
ATOM 724 C C . LEU A 1 89 ? -6.981 -11.736 -4.203 1.00 87.50 89 LEU A C 1
ATOM 726 O O . LEU A 1 89 ? -7.858 -12.325 -4.833 1.00 87.50 89 LEU A O 1
ATOM 730 N N . LYS A 1 90 ? -6.578 -10.510 -4.560 1.00 86.31 90 LYS A N 1
ATOM 731 C CA . LYS A 1 90 ? -7.087 -9.803 -5.745 1.00 86.31 90 LYS A CA 1
ATOM 732 C C . LYS A 1 90 ? -6.240 -10.142 -6.973 1.00 86.31 90 LYS A C 1
ATOM 734 O O . LYS A 1 90 ? -5.050 -9.844 -7.003 1.00 86.31 90 LYS A O 1
ATOM 739 N N . GLU A 1 91 ? -6.876 -10.678 -8.010 1.00 79.38 91 GLU A N 1
ATOM 740 C CA . GLU A 1 91 ? -6.260 -10.846 -9.333 1.00 79.38 91 GLU A CA 1
ATOM 741 C C . GLU A 1 91 ? -6.059 -9.484 -10.025 1.00 79.38 91 GLU A C 1
ATOM 743 O O . GLU A 1 91 ? -6.848 -8.555 -9.827 1.00 79.38 91 GLU A O 1
ATOM 748 N N . ASP A 1 92 ? -4.978 -9.354 -10.803 1.00 79.88 92 ASP A N 1
ATOM 749 C CA . ASP A 1 92 ? -4.597 -8.149 -11.560 1.00 79.88 92 ASP A CA 1
ATOM 750 C C . ASP A 1 92 ? -4.589 -6.839 -10.752 1.00 79.88 92 ASP A C 1
ATOM 752 O O . ASP A 1 92 ? -4.947 -5.758 -11.235 1.00 79.88 92 ASP A O 1
ATOM 756 N N . LEU A 1 93 ? -4.142 -6.911 -9.496 1.00 85.38 93 LEU A N 1
ATOM 757 C CA . LEU A 1 93 ? -4.032 -5.736 -8.643 1.00 85.38 93 LEU A CA 1
ATOM 758 C C . LEU A 1 93 ? -3.024 -4.733 -9.236 1.00 85.38 93 LEU A C 1
ATOM 760 O O . LEU A 1 93 ? -1.853 -5.048 -9.450 1.00 85.38 93 LEU A O 1
ATOM 764 N N . LYS A 1 94 ? -3.487 -3.501 -9.474 1.00 89.06 94 LYS A N 1
ATOM 765 C CA . LYS A 1 94 ? -2.663 -2.336 -9.841 1.00 89.06 94 LYS A CA 1
ATOM 766 C C . LYS A 1 94 ? -2.368 -1.477 -8.620 1.00 89.06 94 LYS A C 1
ATOM 768 O O . LYS A 1 94 ? -3.187 -1.434 -7.696 1.00 89.06 94 LYS A O 1
ATOM 773 N N . PHE A 1 95 ? -1.258 -0.738 -8.630 1.00 86.62 95 PHE A N 1
ATOM 774 C CA . PHE A 1 95 ? -0.870 0.105 -7.491 1.00 86.62 95 PHE A CA 1
ATOM 775 C C . PHE A 1 95 ? -1.966 1.114 -7.119 1.00 86.62 95 PHE A C 1
ATOM 777 O O . PHE A 1 95 ? -2.335 1.219 -5.951 1.00 86.62 95 PHE A O 1
ATOM 784 N N . SER A 1 96 ? -2.575 1.782 -8.108 1.00 87.88 96 SER A N 1
ATOM 785 C CA . SER A 1 96 ? -3.686 2.719 -7.858 1.00 87.88 96 SER A CA 1
ATOM 786 C C . SER A 1 96 ? -4.854 2.057 -7.124 1.00 87.88 96 SER A C 1
ATOM 788 O O . SER A 1 96 ? -5.387 2.613 -6.164 1.00 87.88 96 SER A O 1
ATOM 790 N N . ARG A 1 97 ? -5.222 0.839 -7.538 1.00 88.31 97 ARG A N 1
ATOM 791 C CA . ARG A 1 97 ? -6.337 0.109 -6.936 1.00 88.31 97 ARG A CA 1
ATOM 792 C C . ARG A 1 97 ? -6.007 -0.366 -5.525 1.00 88.31 97 ARG A C 1
ATOM 794 O O . ARG A 1 97 ? -6.869 -0.312 -4.652 1.00 88.31 97 ARG A O 1
ATOM 801 N N . ALA A 1 98 ? -4.766 -0.788 -5.289 1.00 88.62 98 ALA A N 1
ATOM 802 C CA . ALA A 1 98 ? -4.290 -1.122 -3.953 1.00 88.62 98 ALA A CA 1
ATOM 803 C C . ALA A 1 98 ? -4.409 0.090 -3.017 1.00 88.62 98 ALA A C 1
ATOM 805 O O . ALA A 1 98 ? -4.997 -0.024 -1.944 1.00 88.62 98 ALA A O 1
ATOM 806 N N . CYS A 1 99 ? -3.956 1.271 -3.453 1.00 89.06 99 CYS A N 1
ATOM 807 C CA . CYS A 1 99 ? -4.064 2.502 -2.671 1.00 89.06 99 CYS A CA 1
ATOM 808 C C . CYS A 1 99 ? -5.511 2.852 -2.299 1.00 89.06 99 CYS A C 1
ATOM 810 O O . CYS A 1 99 ? -5.753 3.285 -1.175 1.00 89.06 99 CYS A O 1
ATOM 812 N N . GLU A 1 100 ? -6.463 2.701 -3.222 1.00 88.88 100 GLU A N 1
ATOM 813 C CA . GLU A 1 100 ? -7.887 2.960 -2.962 1.00 88.88 100 GLU A CA 1
ATOM 814 C C . GLU A 1 100 ? -8.457 2.015 -1.902 1.00 88.88 100 GLU A C 1
ATOM 816 O O . GLU A 1 100 ? -9.134 2.458 -0.976 1.00 88.88 100 GLU A O 1
ATOM 821 N N . ILE A 1 101 ? -8.165 0.716 -2.025 1.00 87.31 101 ILE A N 1
ATOM 822 C CA . ILE A 1 101 ? -8.661 -0.308 -1.099 1.00 87.31 101 ILE A CA 1
ATOM 823 C C . ILE A 1 101 ? -8.147 -0.029 0.312 1.00 87.31 101 ILE A C 1
ATOM 825 O O . ILE A 1 101 ? -8.942 0.004 1.250 1.00 87.31 101 ILE A O 1
ATOM 829 N N . VAL A 1 102 ? -6.842 0.215 0.463 1.00 88.19 102 VAL A N 1
ATOM 830 C CA . VAL A 1 102 ? -6.259 0.472 1.785 1.00 88.19 102 VAL A CA 1
ATOM 831 C C . VAL A 1 102 ? -6.804 1.761 2.388 1.00 88.19 102 VAL A C 1
ATOM 833 O O . VAL A 1 102 ? -7.186 1.755 3.551 1.00 88.19 102 VAL A O 1
ATOM 836 N N . GLN A 1 103 ? -6.919 2.843 1.611 1.00 87.38 103 GLN A N 1
ATOM 837 C CA . GLN A 1 103 ? -7.499 4.097 2.108 1.00 87.38 103 GLN A CA 1
ATOM 838 C C . GLN A 1 103 ? -8.947 3.915 2.572 1.00 87.38 103 GLN A C 1
ATOM 840 O O . GLN A 1 103 ? -9.318 4.405 3.636 1.00 87.38 103 GLN A O 1
ATOM 845 N N . HIS A 1 104 ? -9.763 3.181 1.811 1.00 87.00 104 HIS A N 1
ATOM 846 C CA . HIS A 1 104 ? -11.140 2.889 2.201 1.00 87.00 104 HIS A CA 1
ATOM 847 C C . HIS A 1 104 ? -11.201 2.064 3.494 1.00 87.00 104 HIS A C 1
ATOM 849 O O . HIS A 1 104 ? -12.040 2.314 4.362 1.00 87.00 104 HIS A O 1
ATOM 855 N N . MET A 1 105 ? -10.311 1.081 3.640 1.00 85.12 105 MET A N 1
ATOM 856 C CA . MET A 1 105 ? -10.230 0.258 4.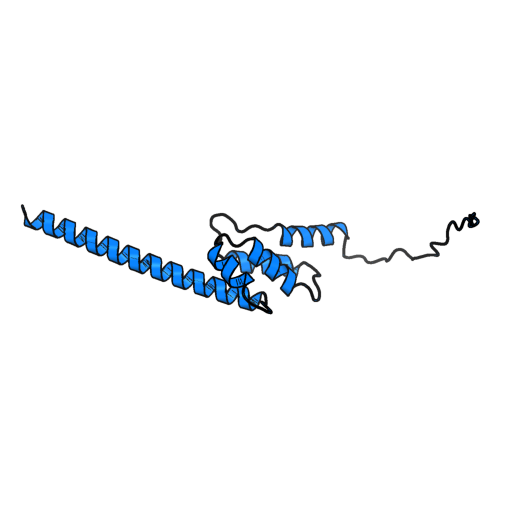845 1.00 85.12 105 MET A CA 1
ATOM 857 C C . MET A 1 105 ? -9.766 1.059 6.062 1.00 85.12 105 MET A C 1
ATOM 859 O O . MET A 1 105 ? -10.407 0.984 7.105 1.00 85.12 105 MET A O 1
ATOM 863 N N . GLU A 1 106 ? -8.727 1.881 5.916 1.00 85.00 106 GLU A N 1
ATOM 864 C CA . GLU A 1 106 ? -8.217 2.756 6.976 1.00 85.00 106 GLU A CA 1
ATOM 865 C C . GLU A 1 106 ? -9.297 3.748 7.447 1.00 85.00 106 GLU A C 1
ATOM 867 O O . GLU A 1 106 ? -9.476 3.956 8.648 1.00 85.00 106 GLU A O 1
ATOM 872 N N . LEU A 1 107 ? -10.068 4.321 6.514 1.00 85.06 107 LEU A N 1
ATOM 873 C CA . LEU A 1 107 ? -11.215 5.182 6.819 1.00 85.06 107 LEU A CA 1
ATOM 874 C C . LEU A 1 107 ? -12.293 4.433 7.605 1.00 85.06 107 LEU A C 1
ATOM 876 O O . LEU A 1 107 ? -12.680 4.882 8.681 1.00 85.06 107 LEU A O 1
ATOM 880 N N . THR A 1 108 ? -12.719 3.271 7.105 1.00 84.50 108 THR A N 1
ATOM 881 C CA . THR A 1 108 ? -13.748 2.443 7.755 1.00 84.50 108 THR A CA 1
ATOM 882 C C . THR A 1 108 ? -13.316 2.045 9.169 1.00 84.50 108 THR A C 1
ATOM 884 O O . THR A 1 108 ? -14.099 2.100 10.114 1.00 84.50 108 THR A O 1
ATOM 887 N N . GLN A 1 109 ? -12.047 1.675 9.345 1.00 82.69 109 GLN A N 1
ATOM 888 C CA . GLN A 1 109 ? -11.509 1.275 10.640 1.00 82.69 109 GLN A CA 1
ATOM 889 C C . GLN A 1 109 ? -11.438 2.446 11.617 1.00 82.69 109 GLN A C 1
ATOM 891 O O . GLN A 1 109 ? -11.802 2.302 12.784 1.00 82.69 109 GLN A O 1
ATOM 896 N N . ARG A 1 110 ? -11.044 3.629 11.139 1.00 81.19 110 ARG A N 1
ATOM 897 C CA . ARG A 1 110 ? -11.046 4.860 11.934 1.00 81.19 110 ARG A CA 1
ATOM 898 C C . ARG A 1 110 ? -12.453 5.240 12.386 1.00 81.19 110 ARG A C 1
ATOM 900 O O . ARG A 1 110 ? -12.636 5.611 13.544 1.00 81.19 110 ARG A O 1
ATOM 907 N N . GLU A 1 111 ? -13.435 5.136 11.496 1.00 83.25 111 GLU A N 1
ATOM 908 C CA . GLU A 1 111 ? -14.838 5.392 11.817 1.00 83.25 111 GLU A CA 1
ATOM 909 C C . GLU A 1 111 ? -15.358 4.395 12.856 1.00 83.25 111 GLU A C 1
ATOM 911 O O . GLU A 1 111 ? -15.865 4.824 13.891 1.00 83.25 111 GLU A O 1
ATOM 916 N N . ASN A 1 112 ? -15.139 3.090 12.660 1.00 79.69 112 ASN A N 1
ATOM 917 C CA . ASN A 1 112 ? -15.528 2.047 13.616 1.00 79.69 112 ASN A CA 1
ATOM 918 C C . ASN A 1 112 ? -14.906 2.262 15.006 1.00 79.69 112 ASN A C 1
ATOM 920 O O . ASN A 1 112 ? -15.607 2.200 16.016 1.00 79.69 112 ASN A O 1
ATOM 924 N N . CYS A 1 113 ? -13.610 2.582 15.079 1.00 75.94 113 CYS A N 1
ATOM 925 C CA . CYS A 1 113 ? -12.949 2.914 16.344 1.00 75.94 113 CYS A CA 1
ATOM 926 C C . CYS A 1 113 ? -13.582 4.134 17.027 1.00 75.94 113 CYS A C 1
ATOM 928 O O . CYS A 1 113 ? -13.750 4.140 18.249 1.00 75.94 113 CYS A O 1
ATOM 930 N N . ARG A 1 114 ? -13.963 5.156 16.250 1.00 78.25 114 ARG A N 1
ATOM 931 C CA . ARG A 1 114 ? -14.628 6.350 16.779 1.00 78.25 114 ARG A CA 1
ATOM 932 C C . ARG A 1 114 ? -16.003 6.012 17.354 1.00 78.25 114 ARG A C 1
ATOM 934 O O . ARG A 1 114 ? -16.299 6.448 18.463 1.00 78.25 114 ARG A O 1
ATOM 941 N N . TYR A 1 115 ? -16.790 5.183 16.664 1.00 75.44 115 TYR A N 1
ATOM 942 C CA . TYR A 1 115 ? -18.078 4.700 17.172 1.00 75.44 115 TYR A CA 1
ATOM 943 C C . TYR A 1 115 ? -17.925 3.947 18.500 1.00 75.44 115 TYR A C 1
ATOM 945 O O . TYR A 1 115 ? -18.626 4.260 19.463 1.00 75.44 115 TYR A O 1
ATOM 953 N N . HIS A 1 116 ? -16.963 3.025 18.606 1.00 75.69 116 HIS A N 1
ATOM 954 C CA . HIS A 1 116 ? -16.715 2.297 19.856 1.00 75.69 116 HIS A CA 1
ATOM 955 C C . HIS A 1 116 ? -16.233 3.206 20.999 1.00 75.69 116 HIS A C 1
ATOM 957 O O . HIS A 1 116 ? -16.624 3.023 22.154 1.00 75.69 116 HIS A O 1
ATOM 963 N N . GLN A 1 117 ? -15.418 4.223 20.705 1.00 73.12 117 GLN A N 1
ATOM 964 C CA . GLN A 1 117 ? -15.019 5.222 21.703 1.00 73.12 117 GLN A CA 1
ATOM 965 C C . GLN A 1 117 ? -16.183 6.095 22.171 1.00 73.12 117 GLN A C 1
ATOM 967 O O . GLN A 1 117 ? -16.242 6.452 23.347 1.00 73.12 117 GLN A O 1
ATOM 972 N N . GLU A 1 118 ? -17.098 6.457 21.279 1.00 75.06 118 GLU A N 1
ATOM 973 C CA . GLU A 1 118 ? -18.298 7.214 21.631 1.00 75.06 118 GLU A CA 1
ATOM 974 C C . GLU A 1 118 ? -19.254 6.391 22.502 1.00 75.06 118 GLU A C 1
ATOM 976 O O . GLU A 1 118 ? -19.802 6.929 23.462 1.00 75.06 118 GLU A O 1
ATOM 981 N N . GLU A 1 119 ? -19.404 5.092 22.238 1.00 76.38 119 GLU A N 1
ATOM 982 C CA . GLU A 1 119 ? -20.157 4.171 23.103 1.00 76.38 119 GLU A CA 1
ATOM 983 C C . GLU A 1 119 ? -19.536 4.067 24.500 1.00 76.38 119 GLU A C 1
ATOM 985 O O . GLU A 1 119 ? -20.228 4.205 25.510 1.00 76.38 119 GLU A O 1
ATOM 990 N N . SER A 1 120 ? -18.212 3.917 24.559 1.00 71.00 120 SER A N 1
ATOM 991 C CA . SER A 1 120 ? -17.481 3.764 25.821 1.00 71.00 120 SER A CA 1
ATOM 992 C C . SER A 1 120 ? -17.563 5.032 26.680 1.00 71.00 120 SER A C 1
ATOM 994 O O . SER A 1 120 ? -17.736 4.962 27.893 1.00 71.00 120 SER A O 1
ATOM 996 N N . LYS A 1 121 ? -17.509 6.215 26.052 1.00 72.81 121 LYS A N 1
ATOM 997 C CA . LYS A 1 121 ? -17.683 7.508 26.736 1.00 72.81 121 LYS A CA 1
ATOM 998 C C . LYS A 1 121 ? -19.109 7.704 27.244 1.00 72.81 121 LYS A C 1
ATOM 1000 O O . LYS A 1 121 ? -19.286 8.170 28.363 1.00 72.81 121 LYS A O 1
ATOM 1005 N N . LYS A 1 122 ? -20.122 7.329 26.451 1.00 75.00 122 LYS A N 1
ATOM 1006 C CA . LYS A 1 122 ? -21.532 7.407 26.870 1.00 75.00 122 LYS A CA 1
ATOM 1007 C C . LYS A 1 122 ? -21.801 6.521 28.085 1.00 75.00 122 LYS A C 1
ATOM 1009 O O . LYS A 1 122 ? -22.467 6.977 29.008 1.00 75.00 122 LYS A O 1
ATOM 1014 N N . ALA A 1 123 ? -21.258 5.303 28.105 1.00 68.25 123 ALA A N 1
ATOM 1015 C CA . ALA A 1 123 ? -21.387 4.392 29.240 1.00 68.25 123 ALA A CA 1
ATOM 1016 C C . ALA A 1 123 ? -20.777 4.982 30.526 1.00 68.25 123 ALA A C 1
ATOM 1018 O O . ALA A 1 123 ? -21.454 5.027 31.550 1.00 68.25 123 ALA A O 1
ATOM 1019 N N . VAL A 1 124 ? -19.563 5.543 30.450 1.00 78.31 124 VAL A N 1
ATOM 1020 C CA . VAL A 1 124 ? -18.891 6.193 31.595 1.00 78.31 124 VAL A CA 1
ATOM 1021 C C . VAL A 1 124 ? -19.689 7.387 32.129 1.00 78.31 124 VAL A C 1
ATOM 1023 O O . VAL A 1 124 ? -19.903 7.500 33.332 1.00 78.31 124 VAL A O 1
ATOM 1026 N N . THR A 1 125 ? -20.204 8.251 31.249 1.00 74.44 125 THR A N 1
ATOM 1027 C CA . THR A 1 125 ? -20.997 9.419 31.672 1.00 74.44 125 THR A CA 1
ATOM 1028 C C . THR A 1 125 ? -22.327 9.024 32.324 1.00 74.44 125 THR A C 1
ATOM 1030 O O . THR A 1 125 ? -22.838 9.748 33.181 1.00 74.44 125 THR A O 1
ATOM 1033 N N . ILE A 1 126 ? -22.916 7.892 31.929 1.00 74.88 126 ILE A N 1
ATOM 1034 C CA . ILE A 1 126 ? -24.133 7.373 32.565 1.00 74.88 126 ILE A CA 1
ATOM 1035 C C . ILE A 1 126 ? -23.809 6.848 33.967 1.00 74.88 126 ILE A C 1
ATOM 1037 O O . ILE A 1 126 ? -24.527 7.187 34.907 1.00 74.88 126 ILE A O 1
ATOM 1041 N N . GLU A 1 127 ? -22.723 6.091 34.133 1.00 69.31 127 GLU A N 1
ATOM 1042 C CA . GLU A 1 127 ? -22.311 5.582 35.448 1.00 69.31 127 GLU A CA 1
ATOM 1043 C C . GLU A 1 127 ? -21.962 6.707 36.435 1.00 69.31 127 GLU A C 1
ATOM 1045 O O . GLU A 1 127 ? -22.422 6.686 37.579 1.00 69.31 127 GLU A O 1
ATOM 1050 N N . GLU A 1 128 ? -21.253 7.748 35.987 1.00 71.44 128 GLU A N 1
ATOM 1051 C CA . GLU A 1 128 ? -20.939 8.922 36.816 1.00 71.44 128 GLU A CA 1
ATOM 1052 C C . GLU A 1 128 ? -22.205 9.660 37.285 1.00 71.44 128 GLU A C 1
ATOM 1054 O O . GLU A 1 128 ? -22.301 10.062 38.448 1.00 71.44 128 GLU A O 1
ATOM 1059 N N . ARG A 1 129 ? -23.221 9.790 36.418 1.00 72.00 129 ARG A N 1
ATOM 1060 C CA . ARG A 1 129 ? -24.505 10.428 36.767 1.00 72.00 129 ARG A CA 1
ATOM 1061 C C . ARG A 1 129 ? -25.367 9.582 37.702 1.00 72.00 129 ARG A C 1
ATOM 1063 O O . ARG A 1 129 ? -26.093 10.136 38.528 1.00 72.00 129 ARG A O 1
ATOM 1070 N N . ILE A 1 130 ? -25.317 8.256 37.592 1.00 79.38 130 ILE A N 1
ATOM 1071 C CA . ILE A 1 130 ? -26.017 7.360 38.524 1.00 79.38 130 ILE A CA 1
ATOM 1072 C C . ILE A 1 130 ? -25.388 7.486 39.917 1.00 79.38 130 ILE A C 1
ATOM 1074 O O . ILE A 1 130 ? -26.109 7.665 40.899 1.00 79.38 130 ILE A O 1
ATOM 1078 N N . SER A 1 131 ? -24.054 7.502 40.000 1.00 75.44 131 SER A N 1
ATOM 1079 C CA . SER A 1 131 ? -23.335 7.650 41.269 1.00 75.44 131 SER A CA 1
ATOM 1080 C C . SER A 1 131 ? -23.581 9.000 41.954 1.00 75.44 131 SER A C 1
ATOM 1082 O O . SER A 1 131 ? -23.614 9.052 43.181 1.00 75.44 131 SER A O 1
ATOM 1084 N N . SER A 1 132 ? -23.781 10.086 41.196 1.00 70.75 132 SER A N 1
ATOM 1085 C CA . SER A 1 132 ? -24.055 11.421 41.754 1.00 70.75 132 SER A CA 1
ATOM 1086 C C . SER A 1 132 ? -25.497 11.625 42.226 1.00 70.75 132 SER A C 1
ATOM 1088 O O . SER A 1 132 ? -25.777 12.615 42.886 1.00 70.75 132 SER A O 1
ATOM 1090 N N . THR A 1 133 ? -26.420 10.738 41.843 1.00 69.62 133 THR A N 1
ATOM 1091 C CA . THR A 1 133 ? -27.846 10.810 42.227 1.00 69.62 133 THR A CA 1
ATOM 1092 C C . THR A 1 133 ? -28.150 9.929 43.451 1.00 69.62 133 THR A C 1
ATOM 1094 O O . THR A 1 133 ? -29.229 10.011 44.029 1.00 69.62 133 THR A O 1
ATOM 1097 N N . LEU A 1 134 ? -27.199 9.068 43.836 1.00 66.19 134 LEU A N 1
ATOM 1098 C CA . LEU A 1 134 ? -27.257 8.181 45.005 1.00 66.19 134 LEU A CA 1
ATOM 1099 C C . LEU A 1 134 ? -26.643 8.799 46.282 1.00 66.19 134 LEU A C 1
ATOM 1101 O O . LEU A 1 134 ? -26.640 8.137 47.319 1.00 66.19 134 LEU A O 1
ATOM 1105 N N . HIS A 1 135 ? -26.140 10.036 46.214 1.00 47.34 135 HIS A N 1
ATOM 1106 C CA . HIS A 1 135 ? -25.802 10.897 47.359 1.00 47.34 135 HIS A CA 1
ATOM 1107 C C . HIS A 1 135 ? -26.808 12.046 47.446 1.00 47.34 135 HIS A C 1
ATOM 1109 O O . HIS A 1 135 ? -27.080 12.490 48.584 1.00 47.34 135 HIS A O 1
#

Sequence (135 aa):
MACDRGDRGLVIRSMQPFKSSDIDIETYVFRMYRTVVRLQELRETVAQFIIGLKQLSKDCQYGTFLDDTLRDNFVKVLEDEQIQGKLLLKEDLKFSRACEIVQHMELTQRENCRYHQEESKKAVTIEERISSTLH

Organism: Popillia japonica (NCBI:txid7064)

Secondary structure (DSSP, 8-state):
--------------------TT--HHHHHHHHHHHHSPPPPTT--HHHHHHHHHHHHHTS--GGGHHHHHHHHHHHH-S-HHHHHHHHT-TT--HHHHHHHHHHHHHHHHHHHHHHHHHHHHHHHHHHHHHHH--

Radius of gyration: 27.49 Å; chains: 1; bounding box: 69×51×78 Å